Protein AF-A0A2T3ZRC2-F1 (afdb_monomer_lite)

Sequence (101 aa):
MSSLFIENRTALVFGASGITGWAILREAIKYPTTTAFRRVIGLINRPLDRAVSFLPDDSRLVLAYDIDLTRSIDEVVAKLVDIEGIRDVTEVYFTGMAKVF

Foldseek 3Di:
DPVVVQQQAEEEAEQCQDPVNVVCQQQCCCPPHNRSHQAYEYEEQADDDPVPSPHDPDPRYHYQYNQDPVDDPVVNVVSQVPGPCSVSHDYYHYDDDDPPD

InterPro domains:
  IPR036291 NAD(P)-binding domain superfamily [SSF51735] (4-78)
  IPR055222 PRISE-like, Rossmann-fold domain [PF22917] (11-95)

Organism: NCBI:txid983964

Structure (mmCIF, N/CA/C/O backbone):
data_AF-A0A2T3ZRC2-F1
#
_entry.id   AF-A0A2T3ZRC2-F1
#
loop_
_atom_site.group_PDB
_atom_site.id
_atom_site.type_symbol
_atom_site.label_atom_id
_atom_site.label_alt_id
_atom_site.label_comp_id
_atom_site.label_asym_id
_atom_site.label_entity_id
_atom_site.label_seq_id
_atom_site.pdbx_PDB_ins_code
_atom_site.Cartn_x
_atom_site.Cartn_y
_atom_site.Cartn_z
_atom_site.occupancy
_atom_site.B_iso_or_equiv
_atom_site.auth_seq_id
_atom_site.auth_comp_id
_atom_site.auth_asym_id
_atom_site.auth_atom_id
_atom_site.pdbx_PDB_model_num
ATOM 1 N N . MET A 1 1 ? -27.95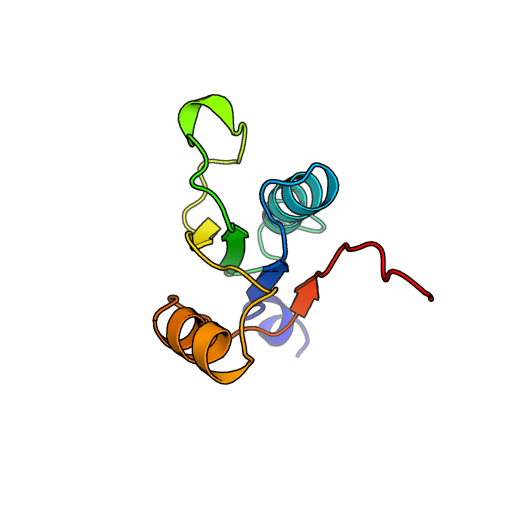0 -5.471 4.268 1.00 46.06 1 MET A N 1
ATOM 2 C CA . MET A 1 1 ? -27.183 -5.912 3.078 1.00 46.06 1 MET A CA 1
ATOM 3 C C . MET A 1 1 ? -25.952 -5.040 2.774 1.00 46.06 1 MET A C 1
ATOM 5 O O . MET A 1 1 ? -25.267 -5.315 1.804 1.00 46.06 1 MET A O 1
ATOM 9 N N . SER A 1 2 ? -25.635 -4.025 3.593 1.00 53.25 2 SER A N 1
ATOM 10 C CA . SER A 1 2 ? -24.514 -3.089 3.393 1.00 53.25 2 SER A CA 1
ATOM 11 C C . SER A 1 2 ? -23.229 -3.432 4.165 1.00 53.25 2 SER A C 1
ATOM 13 O O . SER A 1 2 ? -22.170 -2.967 3.760 1.00 53.25 2 SER A O 1
ATOM 15 N N . SER A 1 3 ? -23.277 -4.242 5.234 1.00 54.34 3 SER A N 1
ATOM 16 C CA . SER A 1 3 ? -22.073 -4.559 6.030 1.00 54.34 3 SER A CA 1
ATOM 17 C C . SER A 1 3 ? -21.106 -5.502 5.305 1.00 54.34 3 SER A C 1
ATOM 19 O O . SER A 1 3 ? -19.906 -5.259 5.326 1.00 54.34 3 SER A O 1
ATOM 21 N N . LEU A 1 4 ? -21.618 -6.486 4.552 1.00 52.78 4 LEU A N 1
ATOM 22 C CA . LEU A 1 4 ? -20.787 -7.440 3.799 1.00 52.78 4 LEU A CA 1
ATOM 23 C C . LEU A 1 4 ? -19.874 -6.765 2.752 1.00 52.78 4 LEU A C 1
ATOM 25 O O . LEU A 1 4 ? -18.774 -7.240 2.493 1.00 52.78 4 LEU A O 1
ATOM 29 N N . PHE A 1 5 ? -20.311 -5.648 2.156 1.00 54.69 5 PHE A N 1
ATOM 30 C CA . PHE A 1 5 ? -19.516 -4.875 1.186 1.00 54.69 5 PHE A CA 1
ATOM 31 C C . PHE A 1 5 ? -18.467 -3.963 1.838 1.00 54.69 5 PHE A C 1
ATOM 33 O O . PHE A 1 5 ? -17.557 -3.491 1.159 1.00 54.69 5 PHE A O 1
ATOM 40 N N . ILE A 1 6 ? -18.604 -3.661 3.131 1.00 55.62 6 ILE A N 1
ATOM 41 C CA . ILE A 1 6 ? -17.598 -2.909 3.894 1.00 55.62 6 ILE A CA 1
ATOM 42 C C . ILE A 1 6 ? -16.489 -3.872 4.346 1.00 55.62 6 ILE A C 1
ATOM 44 O O . ILE A 1 6 ? -15.317 -3.525 4.286 1.00 55.62 6 ILE A O 1
ATOM 48 N N . GLU A 1 7 ? -16.847 -5.106 4.713 1.00 63.91 7 GLU A N 1
ATOM 49 C CA . GLU A 1 7 ? -15.929 -6.091 5.305 1.00 63.91 7 GLU A CA 1
ATOM 50 C C . GLU A 1 7 ? -14.847 -6.623 4.349 1.00 63.91 7 GLU A C 1
ATOM 52 O O . GLU A 1 7 ? -13.826 -7.120 4.818 1.00 63.91 7 GLU A O 1
ATOM 57 N N . ASN A 1 8 ? -15.018 -6.507 3.025 1.00 82.06 8 ASN A N 1
ATOM 58 C CA . ASN A 1 8 ? -14.101 -7.136 2.065 1.00 82.06 8 ASN A CA 1
ATOM 59 C C . ASN A 1 8 ? -13.246 -6.174 1.224 1.00 82.06 8 ASN A C 1
ATOM 61 O O . ASN A 1 8 ? -12.627 -6.621 0.257 1.00 82.06 8 ASN A O 1
ATOM 65 N N . ARG A 1 9 ? -13.182 -4.887 1.583 1.00 93.81 9 ARG A N 1
ATOM 66 C CA . ARG A 1 9 ? -12.463 -3.871 0.798 1.00 93.81 9 ARG A CA 1
ATOM 67 C C . ARG A 1 9 ? -10.948 -3.975 0.941 1.00 93.81 9 ARG A C 1
ATOM 69 O O . ARG A 1 9 ? -10.431 -4.098 2.057 1.00 93.81 9 ARG A O 1
ATOM 76 N N . THR A 1 10 ? -10.246 -3.854 -0.182 1.00 96.38 10 THR A N 1
ATOM 77 C CA . THR A 1 10 ? -8.782 -3.809 -0.248 1.00 96.38 10 THR A CA 1
ATOM 78 C C . THR A 1 10 ? -8.339 -2.539 -0.964 1.00 96.38 10 THR A C 1
ATOM 80 O O . THR A 1 10 ? -8.629 -2.355 -2.148 1.00 96.38 10 THR A O 1
ATOM 83 N N . ALA A 1 11 ? -7.600 -1.688 -0.252 1.00 97.31 11 ALA A N 1
ATOM 84 C CA . ALA A 1 11 ? -7.010 -0.478 -0.814 1.00 97.31 11 ALA A CA 1
ATOM 85 C C . ALA A 1 11 ? -5.633 -0.770 -1.421 1.00 97.31 11 ALA A C 1
ATOM 87 O O . ALA A 1 11 ? -4.804 -1.425 -0.790 1.00 97.31 11 ALA A O 1
ATOM 88 N N . LEU A 1 12 ? -5.361 -0.214 -2.600 1.00 97.69 12 LEU A N 1
ATOM 89 C CA . LEU A 1 12 ? -4.040 -0.164 -3.222 1.00 97.69 12 LEU A CA 1
ATOM 90 C C . LEU A 1 12 ? -3.577 1.290 -3.322 1.00 97.69 12 LEU A C 1
ATOM 92 O O . LEU A 1 12 ? -4.254 2.118 -3.926 1.00 97.69 12 LEU A O 1
ATOM 96 N N . VAL A 1 13 ? -2.415 1.604 -2.756 1.00 96.75 13 VAL A N 1
ATOM 97 C CA . VAL A 1 13 ? -1.846 2.955 -2.737 1.00 96.75 13 VAL A CA 1
ATOM 98 C C . VAL A 1 13 ? -0.547 2.975 -3.532 1.00 96.75 13 VAL A C 1
ATOM 100 O O . VAL A 1 13 ? 0.466 2.412 -3.115 1.00 96.75 13 VAL A O 1
ATOM 103 N N . PHE A 1 14 ? -0.560 3.657 -4.672 1.00 94.00 14 PHE A N 1
ATOM 104 C CA . PHE A 1 14 ? 0.645 3.916 -5.454 1.00 94.00 14 PHE A CA 1
ATOM 105 C C . PHE A 1 14 ? 1.466 5.052 -4.837 1.00 94.00 14 PHE A C 1
ATOM 107 O O . PHE A 1 14 ? 0.920 6.078 -4.433 1.00 94.00 14 PHE A O 1
ATOM 114 N N . GLY A 1 15 ? 2.794 4.898 -4.807 1.00 91.88 15 GLY A N 1
ATOM 115 C CA . GLY A 1 15 ? 3.681 5.926 -4.256 1.00 91.88 15 GLY A CA 1
ATOM 116 C C . GLY A 1 15 ? 3.565 6.049 -2.735 1.00 91.88 15 GLY A C 1
ATOM 117 O O . GLY A 1 15 ? 3.629 7.149 -2.189 1.00 91.88 15 GLY A O 1
ATOM 118 N N . ALA A 1 16 ? 3.403 4.915 -2.052 1.00 93.88 16 ALA A N 1
ATOM 119 C CA . ALA A 1 16 ? 3.120 4.821 -0.621 1.00 93.88 16 ALA A CA 1
ATOM 120 C C . ALA A 1 16 ? 4.186 5.442 0.303 1.00 93.88 16 ALA A C 1
ATOM 122 O O . ALA A 1 16 ? 3.886 5.764 1.448 1.00 93.88 16 ALA A O 1
ATOM 123 N N . SER A 1 17 ? 5.419 5.627 -0.174 1.00 91.44 17 SER A N 1
ATOM 124 C CA . SER A 1 17 ? 6.495 6.286 0.579 1.00 91.44 17 SER A CA 1
ATOM 125 C C . SER A 1 17 ? 6.570 7.806 0.373 1.00 91.44 17 SER A C 1
ATOM 127 O O . SER A 1 17 ? 7.345 8.475 1.052 1.00 91.44 17 SER A O 1
ATOM 129 N N . GLY A 1 18 ? 5.789 8.372 -0.554 1.00 90.62 18 GLY A N 1
ATOM 130 C CA . GLY A 1 18 ? 5.652 9.823 -0.703 1.00 90.62 18 GLY A CA 1
ATOM 131 C C . GLY A 1 18 ? 4.751 10.418 0.380 1.00 90.62 18 GLY A C 1
ATOM 132 O O . GLY A 1 18 ? 3.959 9.703 0.982 1.00 90.62 18 GLY A O 1
ATOM 133 N N . ILE A 1 19 ? 4.815 11.736 0.595 1.00 92.00 19 ILE A N 1
ATOM 134 C CA . ILE A 1 19 ? 4.056 12.429 1.659 1.00 92.00 19 ILE A CA 1
ATOM 135 C C . ILE A 1 19 ? 2.558 12.088 1.601 1.00 92.00 19 ILE A C 1
ATOM 137 O O . ILE A 1 19 ? 1.962 11.701 2.606 1.00 92.00 19 ILE A O 1
ATOM 141 N N . THR A 1 20 ? 1.955 12.189 0.415 1.00 94.12 20 THR A N 1
ATOM 142 C CA . THR A 1 20 ? 0.522 11.930 0.238 1.00 94.12 20 THR A CA 1
ATOM 143 C C . THR A 1 20 ? 0.190 10.442 0.322 1.00 94.12 20 THR A C 1
ATOM 145 O O . THR A 1 20 ? -0.739 10.074 1.035 1.00 94.12 20 THR A O 1
ATOM 148 N N . GLY A 1 21 ? 0.962 9.574 -0.341 1.00 94.31 21 GLY A N 1
ATOM 149 C CA . GLY A 1 21 ? 0.755 8.123 -0.278 1.00 94.31 21 GLY A CA 1
ATOM 150 C C . GLY A 1 21 ? 0.899 7.571 1.143 1.00 94.31 21 GLY A C 1
ATOM 151 O O . GLY A 1 21 ? 0.094 6.747 1.570 1.00 94.31 21 GLY A O 1
ATOM 152 N N . TRP A 1 22 ? 1.854 8.094 1.912 1.00 94.62 22 TRP A N 1
ATOM 153 C CA . TRP A 1 22 ? 2.043 7.751 3.318 1.00 94.62 22 TRP A CA 1
ATOM 154 C C . TRP A 1 22 ? 0.837 8.157 4.171 1.00 94.62 22 TRP A C 1
ATOM 156 O O . TRP A 1 22 ? 0.338 7.360 4.967 1.00 94.62 22 TRP A O 1
ATOM 166 N N . ALA A 1 23 ? 0.326 9.379 3.978 1.00 95.75 23 ALA A N 1
ATOM 167 C CA . ALA A 1 23 ? -0.866 9.844 4.681 1.00 95.75 23 ALA A CA 1
ATOM 168 C C . ALA A 1 23 ? -2.088 8.975 4.344 1.00 95.75 23 ALA A C 1
ATOM 170 O O . ALA A 1 23 ? -2.837 8.604 5.244 1.00 95.75 23 ALA A O 1
ATOM 171 N N . ILE A 1 24 ? -2.250 8.592 3.073 1.00 96.56 24 ILE A N 1
ATOM 172 C CA . ILE A 1 24 ? -3.329 7.698 2.634 1.00 96.56 24 ILE A CA 1
ATOM 173 C C . ILE A 1 24 ? -3.195 6.322 3.288 1.00 96.56 24 ILE A C 1
ATOM 175 O O . ILE 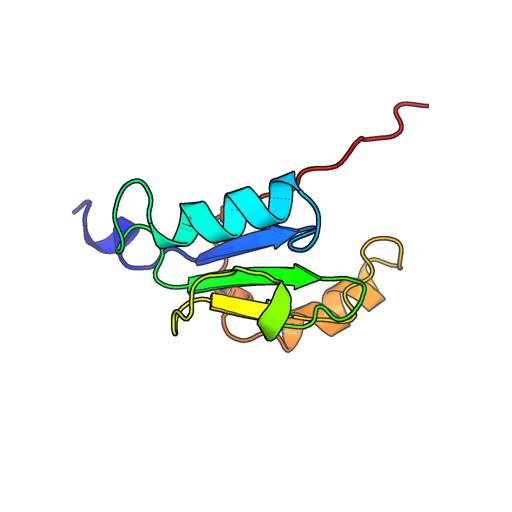A 1 24 ? -4.184 5.833 3.821 1.00 96.56 24 ILE A O 1
ATOM 179 N N . LEU A 1 25 ? -2.001 5.714 3.314 1.00 95.69 25 LEU A N 1
ATOM 180 C CA . LEU A 1 25 ? -1.786 4.441 4.015 1.00 95.69 25 LEU A CA 1
ATOM 181 C C . LEU A 1 25 ? -2.196 4.532 5.485 1.00 95.69 25 LEU A C 1
ATOM 183 O O . LEU A 1 25 ? -2.940 3.686 5.978 1.00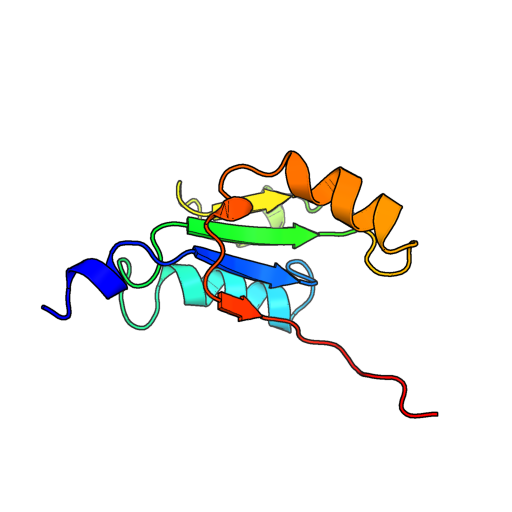 95.69 25 LEU A O 1
ATOM 187 N N . ARG A 1 26 ? -1.723 5.568 6.185 1.00 95.75 26 ARG A N 1
ATOM 188 C CA . ARG A 1 26 ? -2.014 5.773 7.607 1.00 95.75 26 ARG A CA 1
ATOM 189 C C . ARG A 1 26 ? -3.514 5.915 7.865 1.00 95.75 26 ARG A C 1
ATOM 191 O O . ARG A 1 26 ? -4.016 5.338 8.828 1.00 95.75 26 ARG A O 1
ATOM 198 N N . GLU A 1 27 ? -4.211 6.684 7.035 1.00 95.94 27 GLU A N 1
ATOM 199 C CA . GLU A 1 27 ? -5.643 6.934 7.206 1.00 95.94 27 GLU A CA 1
ATOM 200 C C . GLU A 1 27 ? -6.509 5.767 6.731 1.00 95.94 27 GLU A C 1
ATOM 202 O O . GLU A 1 27 ? -7.493 5.468 7.393 1.00 95.94 27 GLU A O 1
ATOM 207 N N . ALA A 1 28 ? -6.130 5.029 5.684 1.00 95.56 28 ALA A N 1
ATOM 208 C CA . ALA A 1 28 ? -6.858 3.833 5.241 1.00 95.56 28 ALA A CA 1
ATOM 209 C C . ALA A 1 28 ? -6.932 2.749 6.333 1.00 95.56 28 ALA A C 1
ATOM 211 O O . ALA A 1 28 ? -7.854 1.940 6.363 1.00 95.56 28 ALA A O 1
ATOM 212 N N . ILE A 1 29 ? -5.985 2.753 7.271 1.00 95.25 29 ILE A N 1
ATOM 213 C CA . ILE A 1 29 ? -5.986 1.857 8.431 1.00 95.25 29 ILE A CA 1
ATOM 214 C C . ILE A 1 29 ? -6.993 2.294 9.516 1.00 95.25 29 ILE A C 1
ATOM 216 O O . ILE A 1 29 ? -7.448 1.450 10.296 1.00 95.25 29 ILE A O 1
ATOM 220 N N . LYS A 1 30 ? -7.349 3.585 9.588 1.00 94.00 30 LYS A N 1
ATOM 221 C CA . LYS A 1 30 ? -8.050 4.197 10.737 1.00 94.00 30 LYS A CA 1
ATOM 222 C C . LYS A 1 30 ? -9.408 4.824 10.406 1.00 94.00 30 LYS A C 1
ATOM 224 O O . LYS A 1 30 ? -10.281 4.845 11.271 1.00 94.00 30 LYS A O 1
ATOM 229 N N . TYR A 1 31 ? -9.583 5.346 9.198 1.00 92.25 31 TYR A N 1
ATOM 230 C CA . TYR A 1 31 ? -10.719 6.164 8.784 1.00 92.25 31 TYR A CA 1
ATOM 231 C C . TYR A 1 31 ? -11.553 5.472 7.689 1.00 92.25 31 TYR A C 1
ATOM 233 O O . TYR A 1 31 ? -10.990 4.830 6.804 1.00 92.25 31 TYR A O 1
ATOM 241 N N . PRO A 1 32 ? -12.890 5.649 7.672 1.00 90.44 32 PRO A N 1
ATOM 242 C CA . PRO A 1 32 ? -13.720 6.244 8.729 1.00 90.44 32 PRO A CA 1
ATOM 243 C C . PRO A 1 32 ? -13.847 5.351 9.970 1.00 90.44 32 PRO A C 1
ATOM 245 O O . PRO A 1 32 ? -14.233 5.828 11.032 1.00 90.44 32 PRO A O 1
ATOM 248 N N . THR A 1 33 ? -13.504 4.069 9.844 1.00 91.75 33 THR A N 1
ATOM 249 C CA . THR A 1 33 ? -13.401 3.106 10.943 1.00 91.75 33 THR A CA 1
ATOM 250 C C . THR A 1 33 ? -12.198 2.198 10.706 1.00 91.75 33 THR A C 1
ATOM 252 O O . THR A 1 33 ? -11.756 2.014 9.571 1.00 91.75 33 THR A O 1
ATOM 255 N N . THR A 1 34 ? -11.719 1.531 11.756 1.00 91.50 34 THR A N 1
ATOM 256 C CA . THR A 1 34 ? -10.672 0.504 11.641 1.00 91.50 34 THR A CA 1
ATOM 257 C C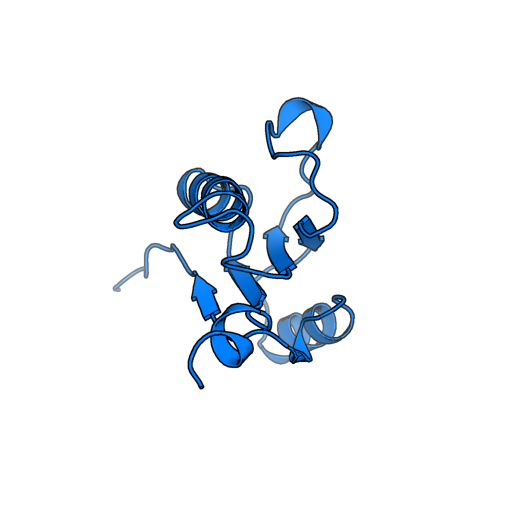 . THR A 1 34 ? -11.130 -0.748 10.895 1.00 91.50 34 THR A C 1
ATOM 259 O O . THR A 1 34 ? -10.330 -1.646 10.692 1.00 91.50 34 THR A O 1
ATOM 262 N N . THR A 1 35 ? -12.384 -0.834 10.457 1.00 91.44 35 THR A N 1
ATOM 263 C CA . THR A 1 35 ? -12.927 -1.952 9.669 1.00 91.44 35 THR A CA 1
ATOM 264 C C . THR A 1 35 ? -13.241 -1.564 8.226 1.00 91.44 35 THR A C 1
ATOM 266 O O . THR A 1 35 ? -13.749 -2.390 7.476 1.00 91.44 35 THR A O 1
ATOM 269 N N . ALA A 1 36 ? -12.941 -0.324 7.822 1.00 92.12 36 ALA A N 1
ATOM 270 C CA . ALA A 1 36 ? -13.237 0.174 6.480 1.00 92.12 36 ALA A CA 1
ATOM 271 C C . ALA A 1 36 ? -12.502 -0.598 5.373 1.00 92.12 36 ALA A C 1
ATOM 273 O O . ALA A 1 36 ? -13.042 -0.753 4.281 1.00 92.12 36 ALA A O 1
ATOM 274 N N . PHE A 1 37 ? -11.298 -1.093 5.671 1.00 94.75 37 PHE A N 1
ATOM 275 C CA . PHE A 1 37 ? -10.516 -1.961 4.800 1.00 94.75 37 PHE A CA 1
ATOM 276 C C . PHE A 1 37 ? -10.028 -3.180 5.576 1.00 94.75 37 PHE A C 1
ATOM 278 O O . PHE A 1 37 ? -9.475 -3.057 6.676 1.00 94.75 37 PHE A O 1
ATOM 285 N N . ARG A 1 38 ? -10.170 -4.365 4.976 1.00 94.75 38 ARG A N 1
ATOM 286 C CA . ARG A 1 38 ? -9.554 -5.591 5.507 1.00 94.75 38 ARG A CA 1
ATOM 287 C C . ARG A 1 38 ? -8.069 -5.688 5.175 1.00 94.75 38 ARG A C 1
ATOM 289 O O . ARG A 1 38 ? -7.350 -6.415 5.849 1.00 94.75 38 ARG A O 1
ATOM 296 N N . ARG A 1 39 ? -7.620 -4.988 4.129 1.00 96.06 39 ARG A N 1
ATOM 297 C CA . ARG A 1 39 ? -6.228 -4.959 3.677 1.00 96.06 39 ARG A CA 1
ATOM 298 C C . ARG A 1 39 ? -5.912 -3.616 3.033 1.00 96.06 39 ARG A C 1
ATOM 300 O O . ARG A 1 39 ? -6.731 -3.055 2.306 1.00 96.06 39 ARG A O 1
ATOM 307 N N . VAL A 1 40 ? -4.702 -3.131 3.278 1.00 97.38 40 VAL A N 1
ATOM 308 C CA . VAL A 1 40 ? -4.152 -1.929 2.656 1.00 97.38 40 VAL A CA 1
ATOM 309 C C . VAL A 1 40 ? -2.781 -2.283 2.087 1.00 97.38 40 VAL A C 1
ATOM 311 O O . VAL A 1 40 ? -1.894 -2.710 2.821 1.00 97.38 40 VAL A O 1
ATOM 314 N N . ILE A 1 41 ? -2.615 -2.128 0.777 1.00 97.75 41 ILE A N 1
ATOM 315 C CA . ILE A 1 41 ? -1.400 -2.464 0.035 1.00 97.75 41 ILE A CA 1
ATOM 316 C C . ILE A 1 41 ? -0.718 -1.163 -0.389 1.00 97.75 41 ILE A C 1
ATOM 318 O O . ILE A 1 41 ? -1.281 -0.378 -1.149 1.00 97.75 41 ILE A O 1
ATOM 322 N N . GLY A 1 42 ? 0.503 -0.929 0.083 1.00 96.12 42 GLY A N 1
ATOM 323 C CA . GLY A 1 42 ? 1.340 0.193 -0.334 1.00 96.12 42 GLY A CA 1
ATOM 324 C C . GLY A 1 42 ? 2.393 -0.237 -1.346 1.00 96.12 42 GLY A C 1
ATOM 325 O O . GLY A 1 42 ? 3.229 -1.082 -1.034 1.00 96.12 42 GLY A O 1
ATOM 326 N N . LEU A 1 43 ? 2.388 0.371 -2.533 1.00 96.06 43 LEU A N 1
ATOM 327 C CA . LEU A 1 43 ? 3.407 0.149 -3.559 1.00 96.06 43 LEU A CA 1
ATOM 328 C C . LEU A 1 43 ? 4.519 1.187 -3.429 1.00 96.06 43 LEU A C 1
ATOM 330 O O . LEU A 1 43 ? 4.281 2.402 -3.471 1.00 96.06 43 LEU A O 1
ATOM 334 N N . ILE A 1 44 ? 5.742 0.695 -3.279 1.00 93.88 44 ILE A N 1
ATOM 335 C CA . ILE A 1 44 ? 6.928 1.488 -2.997 1.00 93.88 44 ILE A CA 1
ATOM 336 C C . ILE A 1 44 ? 7.998 1.141 -4.038 1.00 93.88 44 ILE A C 1
ATOM 338 O O . ILE A 1 44 ? 8.348 -0.019 -4.214 1.00 93.88 44 ILE A O 1
ATOM 342 N N . ASN A 1 45 ? 8.547 2.154 -4.714 1.00 93.00 45 ASN A N 1
ATOM 343 C CA . ASN A 1 45 ? 9.633 1.940 -5.676 1.00 93.00 45 ASN A CA 1
ATOM 344 C C . ASN A 1 45 ? 10.957 1.623 -4.956 1.00 93.00 45 ASN A C 1
ATOM 346 O O . ASN A 1 45 ? 11.567 0.597 -5.203 1.00 93.00 45 ASN A O 1
ATOM 350 N N . ARG A 1 46 ? 11.381 2.473 -4.012 1.00 90.06 46 ARG A N 1
ATOM 351 C CA . ARG A 1 46 ? 12.645 2.297 -3.273 1.00 90.06 46 ARG A CA 1
ATOM 352 C C . ARG A 1 46 ? 12.378 1.806 -1.853 1.00 90.06 46 ARG A C 1
ATOM 354 O O . ARG A 1 46 ? 11.537 2.435 -1.208 1.00 90.06 46 ARG A O 1
ATOM 361 N N . PRO A 1 47 ? 13.087 0.780 -1.347 1.00 86.38 47 PRO A N 1
ATOM 362 C CA . PRO A 1 47 ? 12.889 0.260 0.002 1.00 86.38 47 PRO A CA 1
ATOM 363 C C . PRO A 1 47 ? 12.792 1.357 1.064 1.00 86.38 47 PRO A C 1
ATOM 365 O O . PRO A 1 47 ? 13.554 2.325 1.061 1.00 86.38 47 PRO A O 1
ATOM 368 N N . LEU A 1 48 ? 11.821 1.196 1.959 1.00 87.19 48 LEU A N 1
ATOM 369 C CA . LEU A 1 48 ? 11.554 2.097 3.073 1.00 87.19 48 LEU A CA 1
ATOM 370 C C . LEU A 1 48 ? 11.959 1.393 4.365 1.00 87.19 48 LEU A C 1
ATOM 372 O O . LEU A 1 48 ? 11.519 0.272 4.616 1.00 87.19 48 LEU A O 1
ATOM 376 N N . ASP A 1 49 ? 12.750 2.060 5.202 1.00 88.19 49 ASP A N 1
ATOM 377 C CA . ASP A 1 49 ? 13.013 1.565 6.549 1.00 88.19 49 ASP A CA 1
ATOM 378 C C . ASP A 1 49 ? 11.752 1.730 7.410 1.00 88.19 49 ASP A C 1
ATOM 380 O O . ASP A 1 49 ? 11.292 2.840 7.698 1.00 88.19 49 ASP A O 1
ATOM 384 N N . ARG A 1 50 ? 11.178 0.590 7.812 1.00 85.25 50 ARG A N 1
ATOM 385 C CA . ARG A 1 50 ? 9.971 0.522 8.642 1.00 85.25 50 ARG A CA 1
ATOM 386 C C . ARG A 1 50 ? 10.152 1.262 9.968 1.00 85.25 50 ARG A C 1
ATOM 388 O O . ARG A 1 50 ? 9.206 1.932 10.382 1.00 85.25 50 ARG A O 1
ATOM 395 N N . ALA A 1 51 ? 11.336 1.214 10.586 1.00 86.62 51 ALA A N 1
ATOM 396 C CA . ALA A 1 51 ? 11.590 1.803 11.904 1.00 86.62 51 ALA A CA 1
ATOM 397 C C . ALA A 1 51 ? 11.455 3.333 11.912 1.00 86.62 51 ALA A C 1
ATOM 399 O O . ALA A 1 51 ? 11.063 3.920 12.917 1.00 86.62 51 ALA A O 1
ATOM 400 N N . VAL A 1 52 ? 11.727 3.973 10.774 1.00 88.44 52 VAL A N 1
ATOM 401 C CA . VAL A 1 52 ? 11.656 5.434 10.604 1.00 88.44 52 VAL A CA 1
ATOM 402 C C . VAL A 1 52 ? 10.486 5.868 9.721 1.00 88.44 52 VAL A C 1
ATOM 404 O O . VAL A 1 52 ? 10.321 7.051 9.436 1.00 88.44 52 VAL A O 1
ATOM 407 N N . SER A 1 53 ? 9.657 4.917 9.281 1.00 88.56 53 SER A N 1
ATOM 408 C CA . SER A 1 53 ? 8.509 5.193 8.416 1.00 88.56 53 SER A CA 1
ATOM 409 C C . SER A 1 53 ? 7.326 5.809 9.155 1.00 88.56 53 SER A C 1
ATOM 411 O O . SER A 1 53 ? 6.460 6.386 8.509 1.00 88.56 53 SER A O 1
ATOM 413 N N . PHE A 1 54 ? 7.241 5.652 10.481 1.00 90.56 54 PHE A N 1
ATOM 414 C CA . PHE A 1 54 ? 6.079 6.039 11.296 1.00 90.56 54 PHE A CA 1
ATOM 415 C C . PHE A 1 54 ? 4.732 5.474 10.793 1.00 90.56 54 PHE A C 1
ATOM 417 O O . PHE A 1 54 ? 3.667 5.990 11.142 1.00 90.56 54 PHE A O 1
ATOM 424 N N . LEU A 1 55 ? 4.758 4.422 9.965 1.00 91.50 55 LEU A N 1
ATOM 425 C CA . LEU A 1 55 ? 3.560 3.688 9.572 1.00 91.50 55 LEU A CA 1
ATOM 426 C C . LEU A 1 55 ? 3.049 2.859 10.761 1.00 91.50 55 LEU A C 1
ATOM 428 O O . LEU A 1 55 ? 3.853 2.401 11.575 1.00 91.50 55 LEU A O 1
ATOM 432 N N . PRO A 1 56 ? 1.724 2.668 10.885 1.00 89.88 56 PRO A N 1
ATOM 433 C CA . PRO A 1 56 ? 1.165 1.840 11.944 1.00 89.88 56 PRO A CA 1
ATOM 434 C C . PRO A 1 56 ? 1.642 0.390 11.811 1.00 89.88 56 PRO A C 1
ATOM 436 O O . PRO A 1 56 ? 1.715 -0.150 10.705 1.00 89.88 56 PRO A O 1
ATOM 439 N N . ASP A 1 57 ? 1.922 -0.238 12.949 1.00 91.94 57 ASP A N 1
ATOM 440 C CA . ASP A 1 57 ? 2.106 -1.684 13.026 1.00 91.94 57 ASP A CA 1
ATOM 441 C C . ASP A 1 57 ? 0.723 -2.351 13.020 1.00 91.94 57 ASP A C 1
ATOM 443 O O . ASP A 1 57 ? 0.027 -2.390 14.033 1.00 91.94 57 ASP A O 1
ATOM 447 N N . ASP A 1 58 ? 0.269 -2.754 11.833 1.00 94.44 58 ASP A N 1
ATOM 448 C CA . ASP A 1 58 ? -1.055 -3.330 11.599 1.00 94.44 58 ASP A CA 1
ATOM 449 C C . ASP A 1 58 ? -0.931 -4.507 10.627 1.00 94.44 58 ASP A C 1
ATOM 451 O O . ASP A 1 58 ? -0.329 -4.385 9.556 1.00 94.44 58 ASP A O 1
ATOM 455 N N . SER A 1 59 ? -1.515 -5.652 10.983 1.00 94.69 59 SER A N 1
ATOM 456 C CA . SER A 1 59 ? -1.437 -6.887 10.192 1.00 94.69 59 SER A CA 1
ATOM 457 C C . SER A 1 59 ? -2.110 -6.783 8.821 1.00 94.69 59 SER A C 1
ATOM 459 O O . SER A 1 59 ? -1.842 -7.593 7.937 1.00 94.69 59 SER A O 1
ATOM 461 N N . ARG A 1 60 ? -2.965 -5.777 8.617 1.00 94.94 60 ARG A N 1
ATOM 462 C CA . ARG A 1 60 ? -3.637 -5.510 7.341 1.00 94.94 60 ARG A CA 1
ATOM 463 C C . ARG A 1 60 ? -2.760 -4.721 6.369 1.00 94.94 60 ARG A C 1
ATOM 465 O O . ARG A 1 60 ? -3.124 -4.618 5.196 1.00 94.94 60 ARG A O 1
ATOM 472 N N . LEU A 1 61 ? -1.650 -4.138 6.837 1.00 95.69 61 LEU A N 1
ATOM 473 C CA . LEU A 1 61 ? -0.756 -3.302 6.039 1.00 95.69 61 LEU A CA 1
ATOM 474 C C . LEU A 1 61 ? 0.327 -4.135 5.337 1.00 95.69 61 LEU A C 1
ATOM 476 O O . LEU A 1 61 ? 1.330 -4.541 5.932 1.00 95.69 61 LEU A O 1
ATOM 480 N N . VAL A 1 62 ? 0.170 -4.294 4.026 1.00 95.88 62 VAL A N 1
ATOM 481 C CA . VAL A 1 62 ? 1.144 -4.937 3.137 1.00 95.88 62 VAL A CA 1
ATOM 482 C C . VAL A 1 62 ? 1.956 -3.855 2.430 1.00 95.88 62 VAL A C 1
ATOM 484 O O . VAL A 1 62 ? 1.388 -2.947 1.830 1.00 95.88 62 VAL A O 1
ATOM 487 N N . LEU A 1 63 ? 3.287 -3.942 2.470 1.00 94.88 63 LEU A N 1
ATOM 488 C CA . LEU A 1 63 ? 4.167 -3.062 1.692 1.00 94.88 63 LEU A CA 1
ATOM 489 C C . LEU A 1 63 ? 4.893 -3.892 0.637 1.00 94.88 63 LEU A C 1
ATOM 491 O O . LEU A 1 63 ? 5.636 -4.806 0.990 1.00 94.88 63 LEU A O 1
ATOM 495 N N . ALA A 1 64 ? 4.682 -3.562 -0.634 1.00 95.12 64 ALA A N 1
ATOM 496 C CA . ALA A 1 64 ? 5.393 -4.161 -1.755 1.00 95.12 64 ALA A CA 1
ATOM 497 C C . ALA A 1 64 ? 6.464 -3.189 -2.259 1.00 95.12 64 ALA A C 1
ATOM 499 O O . ALA A 1 64 ? 6.171 -2.028 -2.559 1.00 95.12 64 ALA A O 1
ATOM 500 N N . TYR A 1 65 ? 7.702 -3.669 -2.329 1.00 94.31 65 TYR A N 1
ATOM 501 C CA . TYR A 1 65 ? 8.871 -2.885 -2.722 1.00 94.31 65 TYR A CA 1
ATOM 502 C C . TYR A 1 65 ? 9.270 -3.149 -4.178 1.00 94.31 65 TYR A C 1
ATOM 504 O O . TYR A 1 65 ? 8.757 -4.064 -4.819 1.00 94.31 65 TYR A O 1
ATOM 512 N N . ASP A 1 66 ? 10.194 -2.338 -4.694 1.00 94.00 66 ASP A N 1
ATOM 513 C CA . ASP A 1 66 ? 10.737 -2.428 -6.052 1.00 94.00 66 ASP A CA 1
ATOM 514 C C . ASP A 1 66 ? 9.680 -2.304 -7.160 1.00 94.00 66 ASP A C 1
ATOM 516 O O . ASP A 1 66 ? 9.862 -2.798 -8.277 1.00 94.00 66 ASP A O 1
ATOM 520 N N . ILE A 1 67 ? 8.574 -1.609 -6.883 1.00 93.19 67 ILE A N 1
ATOM 521 C CA . ILE A 1 67 ? 7.514 -1.352 -7.863 1.00 93.19 67 ILE A CA 1
ATOM 522 C C . ILE A 1 67 ? 7.772 -0.011 -8.559 1.00 93.19 67 ILE A C 1
ATOM 524 O O . ILE A 1 67 ? 7.374 1.056 -8.084 1.00 93.19 67 ILE A O 1
ATOM 528 N N . ASP A 1 68 ? 8.459 -0.070 -9.698 1.00 91.75 68 ASP A N 1
ATOM 529 C CA . ASP A 1 68 ? 8.726 1.081 -10.563 1.00 91.75 68 ASP A CA 1
ATOM 530 C C . ASP A 1 68 ? 7.637 1.223 -11.637 1.00 91.75 68 ASP A C 1
ATOM 532 O O . ASP A 1 68 ? 7.655 0.543 -12.659 1.00 91.75 68 ASP A O 1
ATOM 536 N N . LEU A 1 69 ? 6.698 2.144 -11.410 1.00 88.94 69 LEU A N 1
ATOM 537 C CA . LEU A 1 69 ? 5.569 2.412 -12.313 1.00 88.94 69 LEU A CA 1
ATOM 538 C C . LEU A 1 69 ? 5.969 3.090 -13.632 1.00 88.94 69 LEU A C 1
ATOM 540 O O . LEU A 1 69 ? 5.107 3.319 -14.475 1.00 88.94 69 LEU A O 1
ATOM 544 N N . THR A 1 70 ? 7.242 3.461 -13.799 1.00 90.06 70 THR A N 1
ATOM 545 C CA . THR A 1 70 ? 7.757 4.064 -15.041 1.00 90.06 70 THR A CA 1
ATOM 546 C C . THR A 1 70 ? 8.225 3.019 -16.056 1.00 90.06 70 THR A C 1
ATOM 548 O O . THR A 1 70 ? 8.576 3.366 -17.184 1.00 90.06 70 THR A O 1
ATOM 551 N N . ARG A 1 71 ? 8.233 1.741 -15.656 1.00 93.19 71 ARG A N 1
ATOM 552 C CA . ARG A 1 71 ? 8.555 0.593 -16.508 1.00 93.19 71 ARG A CA 1
ATOM 553 C C . ARG A 1 71 ? 7.399 0.243 -17.437 1.00 93.19 71 ARG A C 1
ATOM 555 O O . ARG A 1 71 ? 6.327 0.846 -17.380 1.00 93.19 71 ARG A O 1
ATOM 562 N N . SER A 1 72 ? 7.631 -0.723 -18.322 1.00 95.69 72 SER A N 1
ATOM 563 C CA . SER A 1 72 ? 6.572 -1.212 -19.203 1.00 95.69 72 SER A CA 1
ATOM 564 C C . SER A 1 72 ? 5.417 -1.824 -18.400 1.00 95.69 72 SER A C 1
ATOM 566 O O . SER A 1 72 ? 5.598 -2.294 -17.276 1.00 95.69 72 SER A O 1
ATOM 568 N N . ILE A 1 73 ? 4.218 -1.833 -18.990 1.00 93.88 73 ILE A N 1
ATOM 569 C CA . ILE A 1 73 ? 3.024 -2.410 -18.355 1.00 93.88 73 ILE A CA 1
ATOM 570 C C . ILE A 1 73 ? 3.274 -3.871 -17.969 1.00 93.88 73 ILE A C 1
ATOM 572 O O . ILE A 1 73 ? 2.961 -4.253 -16.845 1.00 93.88 73 ILE A O 1
ATOM 576 N N . ASP A 1 74 ? 3.889 -4.660 -18.852 1.00 96.56 74 ASP A N 1
ATOM 577 C CA . ASP A 1 74 ? 4.160 -6.080 -18.607 1.00 96.56 74 ASP A CA 1
ATOM 578 C C . ASP A 1 74 ? 5.113 -6.288 -17.424 1.00 96.56 74 ASP A C 1
ATOM 580 O O . ASP A 1 74 ? 4.855 -7.132 -16.567 1.00 96.56 74 ASP A O 1
ATOM 584 N N . GLU A 1 75 ? 6.175 -5.480 -17.320 1.00 95.00 75 GLU A N 1
ATOM 585 C CA . GLU A 1 75 ? 7.101 -5.526 -16.180 1.00 95.00 75 GLU A CA 1
ATOM 586 C C . GLU A 1 75 ? 6.407 -5.162 -14.864 1.00 95.00 75 GLU A C 1
ATOM 588 O O . GLU A 1 75 ? 6.640 -5.806 -13.840 1.00 95.00 75 GLU A O 1
ATOM 593 N N . VAL A 1 76 ? 5.542 -4.142 -14.874 1.00 93.81 76 VAL A N 1
ATOM 594 C CA . VAL A 1 76 ? 4.793 -3.737 -13.678 1.00 93.81 76 VAL A CA 1
ATOM 595 C C . VAL A 1 76 ? 3.805 -4.831 -13.279 1.00 93.81 76 VAL A C 1
ATOM 597 O O . VAL A 1 76 ? 3.786 -5.240 -12.120 1.00 93.81 76 VAL A O 1
ATOM 600 N N . VAL A 1 77 ? 3.021 -5.353 -14.225 1.00 94.94 77 VAL A N 1
ATOM 601 C CA . VAL A 1 77 ? 2.042 -6.422 -13.975 1.00 94.94 77 VAL A CA 1
ATOM 602 C C . VAL A 1 77 ? 2.729 -7.673 -13.432 1.00 94.94 77 VAL A C 1
ATOM 604 O O . VAL A 1 77 ? 2.250 -8.233 -12.447 1.00 94.94 77 VAL A O 1
ATOM 607 N N . ALA A 1 78 ? 3.874 -8.064 -13.997 1.00 95.75 78 ALA A N 1
ATOM 608 C CA . ALA A 1 78 ? 4.651 -9.210 -13.528 1.00 95.75 78 ALA A CA 1
ATOM 609 C C . ALA A 1 78 ? 5.099 -9.077 -12.065 1.00 95.75 78 ALA A C 1
ATOM 611 O O . ALA A 1 78 ? 5.192 -10.082 -11.371 1.00 95.75 78 ALA A O 1
ATOM 612 N N . LYS A 1 79 ? 5.329 -7.857 -11.564 1.00 95.00 79 LYS A N 1
ATOM 613 C CA . LYS A 1 79 ? 5.620 -7.642 -10.137 1.00 95.00 79 LYS A CA 1
ATOM 614 C C . LYS A 1 79 ? 4.373 -7.615 -9.261 1.00 95.00 79 LYS A C 1
ATOM 616 O O . LYS A 1 79 ? 4.431 -8.005 -8.099 1.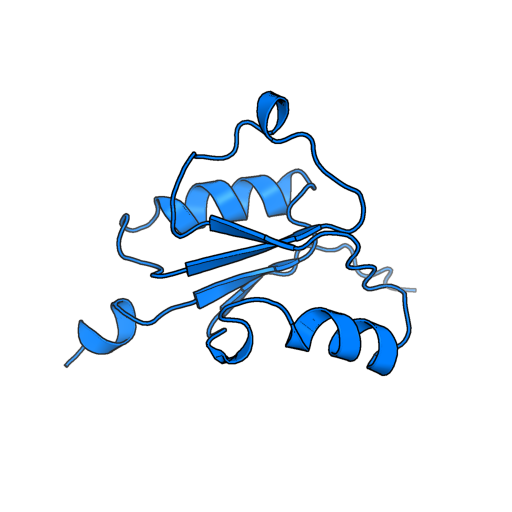00 95.00 79 LYS A O 1
ATOM 621 N N . LEU A 1 80 ? 3.250 -7.126 -9.785 1.00 95.19 80 LEU A N 1
ATOM 622 C CA . LEU A 1 80 ? 2.021 -7.002 -9.004 1.00 95.19 80 LEU A CA 1
ATOM 623 C C . LEU A 1 80 ? 1.378 -8.360 -8.706 1.00 95.19 80 LEU A C 1
ATOM 625 O O . LEU A 1 80 ? 0.794 -8.510 -7.637 1.00 95.19 80 LEU A O 1
ATOM 629 N N . VAL A 1 81 ? 1.482 -9.339 -9.613 1.00 94.94 81 VAL A N 1
ATOM 630 C CA . VAL A 1 81 ? 0.805 -10.645 -9.471 1.00 94.94 81 VAL A CA 1
ATOM 631 C C . VAL A 1 81 ? 1.221 -11.444 -8.233 1.00 94.94 81 VAL A C 1
ATOM 633 O O . VAL A 1 81 ? 0.416 -12.241 -7.751 1.00 94.94 81 VAL A O 1
ATOM 636 N N . ASP A 1 82 ? 2.419 -11.198 -7.701 1.00 92.12 82 ASP A N 1
ATOM 637 C CA . ASP A 1 82 ? 2.957 -11.888 -6.522 1.00 92.12 82 ASP A CA 1
ATOM 638 C C . ASP A 1 82 ? 2.550 -11.226 -5.195 1.00 92.12 82 ASP A C 1
ATOM 640 O O . ASP A 1 82 ? 2.805 -11.763 -4.116 1.00 92.12 82 ASP A O 1
ATOM 644 N N . ILE A 1 83 ? 1.901 -10.057 -5.242 1.00 95.81 83 ILE A N 1
ATOM 645 C CA . ILE A 1 83 ? 1.495 -9.330 -4.039 1.00 95.81 83 ILE A CA 1
ATOM 646 C C . ILE A 1 83 ? 0.258 -9.994 -3.426 1.00 95.81 83 ILE A C 1
ATOM 648 O O . ILE A 1 83 ? -0.796 -10.128 -4.057 1.00 95.81 83 ILE A O 1
ATOM 652 N N . GLU A 1 84 ? 0.358 -10.360 -2.149 1.00 92.88 84 GLU A N 1
ATOM 653 C CA . GLU A 1 84 ? -0.755 -10.949 -1.411 1.00 92.88 84 GLU A CA 1
ATOM 654 C C . GLU A 1 84 ? -1.987 -10.027 -1.422 1.00 92.88 84 GLU A C 1
ATOM 656 O O . GLU A 1 84 ? -1.940 -8.865 -1.016 1.00 92.88 84 GLU A O 1
ATOM 661 N N . GLY A 1 85 ? -3.123 -10.566 -1.870 1.00 93.62 85 GLY A N 1
ATOM 662 C CA . GLY A 1 85 ? -4.384 -9.829 -1.918 1.00 93.62 85 GLY A CA 1
ATOM 663 C C . GLY A 1 85 ? -4.511 -8.848 -3.084 1.00 93.62 85 GLY A C 1
ATOM 664 O O . GLY A 1 85 ? -5.503 -8.131 -3.141 1.00 93.62 85 GLY A O 1
ATOM 665 N N . ILE A 1 86 ? -3.578 -8.820 -4.043 1.00 96.25 86 ILE A N 1
ATOM 666 C CA . ILE A 1 86 ? -3.664 -7.914 -5.203 1.00 96.25 86 ILE A CA 1
ATOM 667 C C . ILE A 1 86 ? -4.925 -8.135 -6.050 1.00 96.25 86 ILE A C 1
ATOM 669 O O . ILE A 1 86 ? -5.517 -7.186 -6.555 1.00 96.25 86 ILE A O 1
ATOM 673 N N . ARG A 1 87 ? -5.378 -9.390 -6.171 1.00 95.19 87 ARG A N 1
ATOM 674 C CA . ARG A 1 87 ? -6.596 -9.755 -6.915 1.00 95.19 87 ARG A CA 1
ATOM 675 C C . ARG A 1 87 ? -7.879 -9.280 -6.234 1.00 95.19 87 ARG A C 1
ATOM 677 O O . ARG A 1 87 ? -8.929 -9.274 -6.864 1.00 95.19 87 ARG A O 1
ATOM 684 N N . ASP A 1 88 ? -7.774 -8.882 -4.973 1.00 94.75 88 ASP A N 1
ATOM 685 C CA . ASP A 1 88 ? -8.888 -8.428 -4.158 1.00 94.75 88 ASP A CA 1
ATOM 686 C C . ASP A 1 88 ? -9.030 -6.900 -4.131 1.00 94.75 88 ASP A C 1
ATOM 688 O O . ASP A 1 88 ? -9.893 -6.390 -3.415 1.00 94.75 88 ASP A O 1
ATOM 692 N N . VAL A 1 89 ? -8.156 -6.167 -4.833 1.00 96.31 89 VAL A N 1
ATOM 693 C CA . VAL A 1 89 ? -8.150 -4.700 -4.836 1.00 96.31 89 VAL A CA 1
ATOM 694 C C . VAL A 1 89 ? -9.479 -4.175 -5.363 1.00 96.31 89 VAL A C 1
ATOM 696 O O . VAL A 1 89 ? -9.877 -4.453 -6.493 1.00 96.31 89 VAL A O 1
ATOM 699 N N . THR A 1 90 ? -10.141 -3.377 -4.532 1.00 96.00 90 THR A N 1
ATOM 700 C CA . THR A 1 90 ? -11.422 -2.731 -4.835 1.00 96.00 90 THR A CA 1
ATOM 701 C C . THR A 1 90 ? -11.267 -1.223 -5.002 1.00 96.00 90 THR A C 1
ATOM 703 O O . THR A 1 90 ? -12.010 -0.614 -5.770 1.00 96.00 90 THR A O 1
ATOM 706 N N . GLU A 1 91 ? -10.275 -0.615 -4.346 1.00 95.44 91 GLU A N 1
ATOM 707 C CA . GLU A 1 91 ? -10.018 0.821 -4.407 1.00 95.44 91 GLU A CA 1
ATOM 708 C C . GLU A 1 91 ? -8.548 1.105 -4.703 1.00 95.44 91 GLU A C 1
ATOM 710 O O . GLU A 1 91 ? -7.643 0.574 -4.059 1.00 95.44 91 GLU A O 1
ATOM 715 N N . VAL A 1 92 ? -8.316 1.997 -5.663 1.00 96.00 92 VAL A N 1
ATOM 716 C CA . VAL A 1 92 ? -6.980 2.436 -6.059 1.00 96.00 92 VAL A CA 1
ATOM 717 C C . VAL A 1 92 ? -6.816 3.912 -5.729 1.00 96.00 92 VAL A C 1
ATOM 719 O O . VAL A 1 92 ? -7.584 4.756 -6.188 1.00 96.00 92 VAL A O 1
ATOM 722 N N . TYR A 1 93 ? -5.764 4.224 -4.980 1.00 95.25 93 TYR A N 1
ATOM 723 C CA . TYR A 1 93 ? -5.316 5.577 -4.701 1.00 95.25 93 TYR A CA 1
ATOM 724 C C . TYR A 1 93 ? -4.016 5.835 -5.454 1.00 95.25 93 TYR A C 1
ATOM 726 O O . TYR A 1 93 ? -2.993 5.190 -5.217 1.00 95.25 93 TYR A O 1
ATOM 734 N N . PHE A 1 94 ? -4.053 6.806 -6.359 1.00 88.62 94 PHE A N 1
ATOM 735 C CA . PHE A 1 94 ? -2.887 7.269 -7.095 1.00 88.62 94 PHE A CA 1
ATOM 736 C C . PHE A 1 94 ? -2.767 8.777 -6.921 1.00 88.62 94 PHE A C 1
ATOM 738 O O . PHE A 1 94 ? -3.666 9.529 -7.294 1.00 88.62 94 PHE A O 1
ATOM 745 N N . THR A 1 95 ? -1.652 9.220 -6.344 1.00 71.75 95 THR A N 1
ATOM 746 C CA . THR A 1 95 ? -1.351 10.643 -6.191 1.00 71.75 95 THR A CA 1
ATOM 747 C C . THR A 1 95 ? -0.060 10.933 -6.926 1.00 71.75 95 THR A C 1
ATOM 749 O O . THR A 1 95 ? 1.031 10.638 -6.441 1.00 71.75 95 THR A O 1
ATOM 752 N N . GLY A 1 96 ? -0.195 11.477 -8.125 1.00 67.88 96 GLY A N 1
ATOM 753 C CA . GLY A 1 96 ? 0.921 11.854 -8.972 1.00 67.88 96 GLY A CA 1
ATOM 754 C C . GLY A 1 96 ? 0.617 13.167 -9.668 1.00 67.88 96 GLY A C 1
ATOM 755 O O . GLY A 1 96 ? -0.539 13.511 -9.906 1.00 67.88 96 GLY A O 1
ATOM 756 N N . MET A 1 97 ? 1.671 13.898 -10.004 1.00 57.12 97 MET A N 1
ATOM 757 C CA . MET A 1 97 ? 1.574 14.979 -10.972 1.00 57.12 97 MET A CA 1
ATOM 758 C C . MET A 1 97 ? 1.624 14.324 -12.350 1.00 57.12 97 MET A C 1
ATOM 760 O O . MET A 1 97 ? 2.653 13.756 -12.718 1.00 57.12 97 MET A O 1
ATOM 764 N N . ALA A 1 98 ? 0.536 14.385 -13.117 1.00 51.16 98 ALA A N 1
ATOM 765 C CA . ALA A 1 98 ? 0.672 14.202 -14.553 1.00 51.16 98 ALA A CA 1
ATOM 766 C C . ALA A 1 98 ? 1.538 15.364 -15.049 1.00 51.16 98 ALA A C 1
ATOM 768 O O . ALA A 1 98 ? 1.181 16.527 -14.840 1.00 51.16 98 ALA A O 1
ATOM 769 N N . LYS A 1 99 ? 2.678 15.075 -15.685 1.00 50.50 99 LYS A N 1
ATOM 770 C CA . LYS A 1 99 ? 3.260 16.057 -16.599 1.00 50.50 99 LYS A CA 1
ATOM 771 C C . LYS A 1 99 ? 2.256 16.191 -17.733 1.00 50.50 99 LYS A C 1
ATOM 773 O O . LYS A 1 99 ? 2.21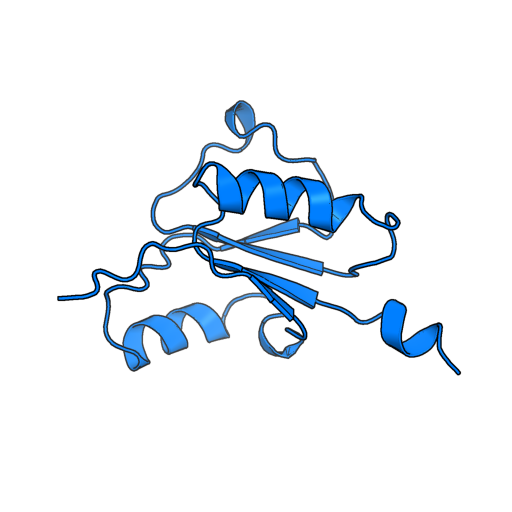3 15.372 -18.645 1.00 50.50 99 LYS A O 1
ATOM 778 N N . VAL A 1 100 ? 1.355 17.152 -17.588 1.00 40.88 100 VAL A N 1
ATOM 779 C CA . VAL A 1 100 ? 0.607 17.650 -18.723 1.00 40.88 100 VAL A CA 1
ATOM 780 C C . VAL A 1 100 ? 1.646 18.447 -19.508 1.00 40.88 100 VAL A C 1
ATOM 782 O O . VAL A 1 100 ? 2.137 19.452 -18.994 1.00 40.88 100 VAL A O 1
ATOM 785 N N . PHE A 1 101 ? 1.980 17.928 -20.695 1.00 41.16 101 PHE A N 1
ATOM 786 C CA . PHE A 1 101 ? 2.952 18.424 -21.684 1.00 41.16 101 PHE A CA 1
ATOM 787 C C . PHE A 1 101 ? 4.425 18.033 -21.460 1.00 41.16 101 PHE A C 1
ATOM 789 O O . PHE A 1 101 ? 5.003 18.297 -20.378 1.00 41.16 101 PHE A O 1
#

Radius of gyration: 13.89 Å; chains: 1; bounding box: 40×30×35 Å

Secondary structure (DSSP, 8-state):
--SHHHHT-EEEEETTTSHHHHHHHHHHTTSS-TTS-SEEEEE-SS---GGGS-----TTEEEE----TTS-HHHHHHHHTTSTTGGG--EEEE-------

pLDDT: mean 88.02, std 14.16, range [40.88, 97.75]